Protein AF-A0A3D1TYS3-F1 (afdb_monomer_lite)

Structure (mmCIF, N/CA/C/O backbone):
data_AF-A0A3D1TYS3-F1
#
_entry.id   AF-A0A3D1TYS3-F1
#
loop_
_atom_site.group_PDB
_atom_site.id
_atom_site.type_symbol
_atom_site.label_atom_id
_atom_site.label_alt_id
_atom_site.label_comp_id
_atom_site.label_asym_id
_atom_site.label_entity_id
_atom_site.label_seq_id
_atom_site.pdbx_PDB_ins_code
_atom_site.Cartn_x
_atom_site.Cartn_y
_atom_site.Cartn_z
_atom_site.occupancy
_atom_site.B_iso_or_equiv
_atom_site.auth_seq_id
_atom_site.auth_comp_id
_atom_site.auth_asym_id
_atom_site.auth_atom_id
_atom_site.pdbx_PDB_model_num
ATOM 1 N N . MET A 1 1 ? -20.102 -3.346 6.736 1.00 46.75 1 MET A N 1
ATOM 2 C CA . MET A 1 1 ? -19.976 -2.259 5.745 1.00 46.75 1 MET A CA 1
ATOM 3 C C . MET A 1 1 ? -18.491 -2.027 5.578 1.00 46.75 1 MET A C 1
ATOM 5 O O . MET A 1 1 ? -17.836 -1.821 6.587 1.00 46.75 1 MET A O 1
ATOM 9 N N . THR A 1 2 ? -17.975 -2.177 4.364 1.00 54.22 2 THR A N 1
ATOM 10 C CA . THR A 1 2 ? -16.538 -2.113 4.069 1.00 54.22 2 THR A CA 1
ATOM 11 C C . THR A 1 2 ? -16.270 -0.787 3.378 1.00 54.22 2 THR A C 1
ATOM 13 O O . THR A 1 2 ? -16.914 -0.489 2.371 1.00 54.22 2 THR A O 1
ATOM 16 N N . ILE A 1 3 ? -15.388 0.032 3.946 1.00 63.88 3 ILE A N 1
ATOM 17 C CA . ILE A 1 3 ? -14.950 1.285 3.328 1.00 63.88 3 ILE A CA 1
ATOM 18 C C . ILE A 1 3 ? -13.610 0.993 2.662 1.00 63.88 3 ILE A C 1
ATOM 20 O O . ILE A 1 3 ? -12.682 0.542 3.333 1.00 63.88 3 ILE A O 1
ATOM 24 N N . ALA A 1 4 ? -13.543 1.231 1.352 1.00 62.03 4 ALA A N 1
ATOM 25 C CA . ALA A 1 4 ? -12.336 1.074 0.553 1.00 62.03 4 ALA A CA 1
ATOM 26 C C . ALA A 1 4 ? -11.838 2.448 0.091 1.00 62.03 4 ALA A C 1
ATOM 28 O O . ALA A 1 4 ? -12.611 3.239 -0.459 1.00 62.03 4 ALA A O 1
ATOM 29 N N . CYS A 1 5 ? -10.549 2.722 0.283 1.00 64.38 5 CYS A N 1
ATOM 30 C CA . CYS A 1 5 ? -9.916 3.966 -0.155 1.00 64.38 5 CYS A CA 1
ATOM 31 C C . CYS A 1 5 ? -8.794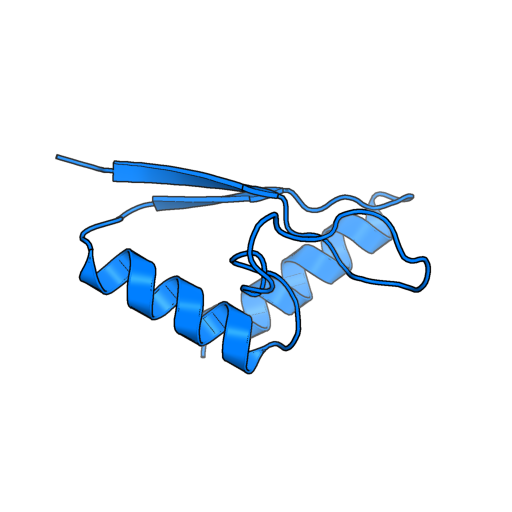 3.682 -1.161 1.00 64.38 5 CYS A C 1
ATOM 33 O O . CYS A 1 5 ? -7.963 2.801 -0.947 1.00 64.38 5 CYS A O 1
ATOM 35 N N . LYS A 1 6 ? -8.757 4.458 -2.254 1.00 58.69 6 LYS A N 1
ATOM 36 C CA . LYS A 1 6 ? -7.667 4.445 -3.240 1.00 58.69 6 LYS A CA 1
ATOM 37 C C . LYS A 1 6 ? -6.838 5.715 -3.090 1.00 58.69 6 LYS A C 1
ATOM 39 O O . LYS A 1 6 ? -7.357 6.811 -3.303 1.00 58.69 6 LYS A O 1
ATOM 44 N N . ALA A 1 7 ? -5.560 5.558 -2.759 1.00 65.06 7 ALA A N 1
ATOM 45 C CA . ALA A 1 7 ? -4.618 6.664 -2.640 1.00 65.06 7 ALA A CA 1
ATOM 46 C C . ALA A 1 7 ? -3.338 6.361 -3.442 1.00 65.06 7 ALA A C 1
ATOM 48 O O . ALA A 1 7 ? -2.722 5.314 -3.239 1.00 65.06 7 ALA A O 1
ATOM 49 N N . PRO A 1 8 ? -2.921 7.246 -4.366 1.00 56.56 8 PRO A N 1
ATOM 50 C CA . PRO A 1 8 ? -1.691 7.042 -5.120 1.00 56.56 8 PRO A CA 1
ATOM 51 C C . PRO A 1 8 ? -0.476 7.272 -4.216 1.00 56.56 8 PRO A C 1
ATOM 53 O O . PRO A 1 8 ? -0.395 8.295 -3.527 1.00 56.56 8 PRO A O 1
ATOM 56 N N . LEU A 1 9 ? 0.471 6.333 -4.239 1.00 53.84 9 LEU A N 1
ATOM 57 C CA . LEU A 1 9 ? 1.699 6.415 -3.459 1.00 53.84 9 LEU A CA 1
ATOM 58 C C . LEU A 1 9 ? 2.746 7.165 -4.290 1.00 53.84 9 LEU A C 1
ATOM 60 O O . LEU A 1 9 ? 3.266 6.657 -5.285 1.00 53.84 9 LEU A O 1
ATOM 64 N N . ASN A 1 10 ? 3.019 8.413 -3.912 1.00 54.88 10 ASN A N 1
ATOM 65 C CA . ASN A 1 10 ? 3.994 9.248 -4.608 1.00 54.88 10 ASN A CA 1
ATOM 66 C C . ASN A 1 10 ? 5.340 9.160 -3.888 1.00 54.88 10 ASN A C 1
ATOM 68 O O . ASN A 1 10 ? 5.499 9.713 -2.799 1.00 54.88 10 ASN A O 1
ATOM 72 N N . GLU A 1 11 ? 6.327 8.510 -4.504 1.00 44.94 11 GLU A N 1
ATOM 73 C CA . GLU A 1 11 ? 7.716 8.669 -4.076 1.00 44.94 11 GLU A CA 1
ATOM 74 C C . GLU A 1 11 ? 8.205 10.054 -4.509 1.00 44.94 11 GLU A C 1
ATOM 76 O O . GLU A 1 11 ? 8.413 10.326 -5.692 1.00 44.94 11 GLU A O 1
ATOM 81 N N . THR A 1 12 ? 8.367 10.959 -3.546 1.00 49.84 12 THR A N 1
ATOM 82 C CA . THR A 1 12 ? 8.950 12.281 -3.781 1.00 49.84 12 THR A CA 1
ATOM 83 C C . THR A 1 12 ? 10.443 12.135 -4.076 1.00 49.84 12 THR A C 1
ATOM 85 O O . THR A 1 12 ? 11.280 12.242 -3.184 1.00 49.84 12 THR A O 1
ATOM 88 N N . THR A 1 13 ? 10.802 11.937 -5.342 1.00 39.84 13 THR A N 1
ATOM 89 C CA . THR A 1 13 ? 12.126 12.314 -5.848 1.00 39.84 13 THR A CA 1
ATOM 90 C C . THR A 1 13 ? 12.004 13.663 -6.551 1.00 39.84 13 THR A C 1
ATOM 92 O O . THR A 1 13 ? 11.555 13.733 -7.688 1.00 39.84 13 THR A O 1
ATOM 95 N N . LEU A 1 14 ? 12.394 14.726 -5.839 1.00 51.50 14 LEU A N 1
ATOM 96 C CA . LEU A 1 14 ? 12.960 15.971 -6.377 1.00 51.50 14 LEU A CA 1
ATOM 97 C C . LEU A 1 14 ? 12.254 16.591 -7.603 1.00 51.50 14 LEU A C 1
ATOM 99 O O . LEU A 1 14 ? 12.765 16.485 -8.705 1.00 51.50 14 LEU A O 1
ATOM 103 N N . THR A 1 15 ? 11.157 17.321 -7.392 1.00 36.59 15 THR A N 1
ATOM 104 C CA . THR A 1 15 ? 10.869 18.643 -8.000 1.00 36.59 15 THR A CA 1
ATOM 105 C C . THR A 1 15 ? 9.548 19.149 -7.425 1.00 36.59 15 THR A C 1
ATOM 107 O O . THR A 1 15 ? 8.556 18.424 -7.438 1.00 36.59 15 THR A O 1
ATOM 110 N N . GLY A 1 16 ? 9.533 20.370 -6.885 1.00 46.19 16 GLY A N 1
ATOM 111 C CA . GLY A 1 16 ? 8.332 20.991 -6.325 1.00 46.19 16 GLY A CA 1
ATOM 112 C C . GLY A 1 16 ? 7.169 20.997 -7.318 1.00 46.19 16 GLY A C 1
ATOM 113 O O . GLY A 1 16 ? 7.339 21.399 -8.466 1.00 46.19 16 GLY A O 1
ATOM 114 N N . GLY A 1 17 ? 5.992 20.547 -6.878 1.00 43.09 17 GLY A N 1
ATOM 115 C CA . GLY A 1 17 ? 4.826 20.519 -7.758 1.00 43.09 17 GLY A CA 1
ATOM 116 C C . GLY A 1 17 ? 3.634 19.688 -7.299 1.00 43.09 17 GLY A C 1
ATOM 117 O O . GLY A 1 17 ? 3.076 18.962 -8.106 1.00 43.09 17 GLY A O 1
ATOM 118 N N . SER A 1 18 ? 3.222 19.790 -6.037 1.00 44.62 18 SER A N 1
ATOM 119 C CA . SER A 1 18 ? 1.797 19.839 -5.675 1.00 44.62 18 SER A CA 1
ATOM 120 C C . SER A 1 18 ? 1.731 20.243 -4.210 1.00 44.62 18 SER A C 1
ATOM 122 O O . SER A 1 18 ? 1.808 19.412 -3.309 1.00 44.62 18 SER A O 1
ATOM 124 N N . SER A 1 19 ? 1.705 21.553 -3.980 1.00 41.91 19 SER A N 1
ATOM 125 C CA . SER A 1 19 ? 1.354 22.096 -2.678 1.00 41.91 19 SER A CA 1
ATOM 126 C C . SER A 1 19 ? -0.027 21.565 -2.320 1.00 41.91 19 SER A C 1
ATOM 128 O O . SER A 1 19 ? -1.004 21.854 -3.014 1.00 41.91 19 SER A O 1
ATOM 130 N N . SER A 1 20 ? -0.108 20.786 -1.245 1.00 48.56 20 SER A N 1
ATOM 131 C CA . SER A 1 20 ? -1.348 20.655 -0.495 1.00 48.56 20 SER A CA 1
ATOM 132 C C . SER A 1 20 ? -1.901 22.057 -0.259 1.00 48.56 20 SER A C 1
ATOM 134 O O . SER A 1 20 ? -1.149 22.965 0.100 1.00 48.56 20 SER A O 1
ATOM 136 N N . ILE A 1 21 ? -3.198 22.236 -0.490 1.00 55.12 21 ILE A N 1
ATOM 137 C CA . ILE A 1 21 ? -3.871 23.542 -0.452 1.00 55.12 21 ILE A CA 1
ATOM 138 C C . ILE A 1 2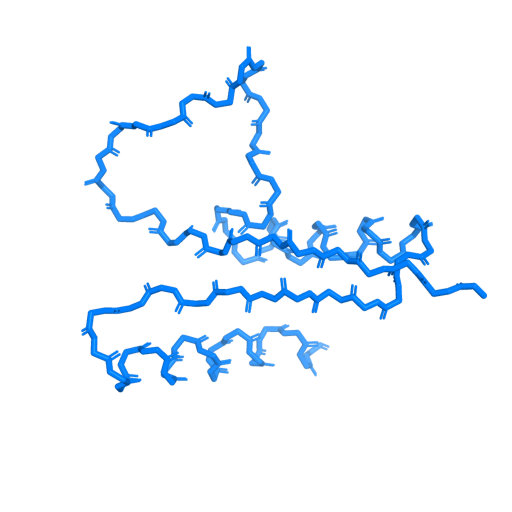1 ? -3.781 24.206 0.943 1.00 55.12 21 ILE A C 1
ATOM 140 O O . ILE A 1 21 ? -4.031 25.400 1.047 1.00 55.12 21 ILE A O 1
ATOM 144 N N . ASP A 1 22 ? -3.327 23.487 1.979 1.00 53.66 22 ASP A N 1
ATOM 145 C CA . ASP A 1 22 ? -3.256 23.978 3.364 1.00 53.66 22 ASP A CA 1
ATOM 146 C C . ASP A 1 22 ? -1.932 23.671 4.104 1.00 53.66 22 ASP A C 1
ATOM 148 O O . ASP A 1 22 ? -1.867 23.671 5.326 1.00 53.66 22 ASP A O 1
ATOM 152 N N . GLY A 1 23 ? -0.843 23.340 3.395 1.00 56.34 23 GLY A N 1
ATOM 153 C CA . GLY A 1 23 ? 0.434 22.991 4.050 1.00 56.34 23 GLY A CA 1
ATOM 154 C C . GLY A 1 23 ? 0.435 21.653 4.813 1.00 56.34 23 GLY A C 1
ATOM 155 O O . GLY A 1 23 ? 1.477 21.235 5.316 1.00 56.34 23 GLY A O 1
ATOM 156 N N . GLU A 1 24 ? -0.695 20.946 4.849 1.00 64.75 24 GLU A N 1
ATOM 157 C CA . GLU A 1 24 ? -0.805 19.612 5.432 1.00 64.75 24 GLU A CA 1
ATOM 158 C C . GLU A 1 24 ? -0.160 18.556 4.517 1.00 64.75 24 GLU A C 1
ATOM 160 O O . GLU A 1 24 ? -0.325 18.568 3.293 1.00 64.75 24 GLU A O 1
ATOM 165 N N . ARG A 1 25 ? 0.618 17.631 5.085 1.00 80.75 25 ARG A N 1
ATOM 166 C CA . ARG A 1 25 ? 1.257 16.542 4.330 1.00 80.75 25 ARG A CA 1
ATOM 167 C C . ARG A 1 25 ? 0.183 15.697 3.631 1.00 80.75 25 ARG A C 1
ATOM 169 O O . ARG A 1 25 ? -0.769 15.255 4.260 1.00 80.75 25 ARG A O 1
ATOM 176 N N . ARG A 1 26 ? 0.372 15.393 2.342 1.00 80.62 26 ARG A N 1
ATOM 177 C CA . ARG A 1 26 ? -0.504 14.456 1.617 1.00 80.62 26 ARG A CA 1
ATOM 178 C C . ARG A 1 26 ? -0.463 13.072 2.283 1.00 80.62 26 ARG A C 1
ATOM 180 O O . ARG A 1 26 ? 0.629 12.535 2.467 1.00 80.62 26 ARG A O 1
ATOM 187 N N . SER A 1 27 ? -1.617 12.475 2.585 1.00 82.25 27 SER A N 1
ATOM 188 C CA . SER A 1 27 ? -1.674 11.107 3.125 1.00 82.25 27 SER A CA 1
ATOM 189 C C . SER A 1 27 ? -0.914 10.118 2.230 1.00 82.25 27 SER A C 1
ATOM 191 O O . SER A 1 27 ? -0.915 10.243 1.002 1.00 82.25 27 SER A O 1
ATOM 193 N N . PHE A 1 28 ? -0.267 9.144 2.862 1.00 86.56 28 PHE A N 1
ATOM 194 C C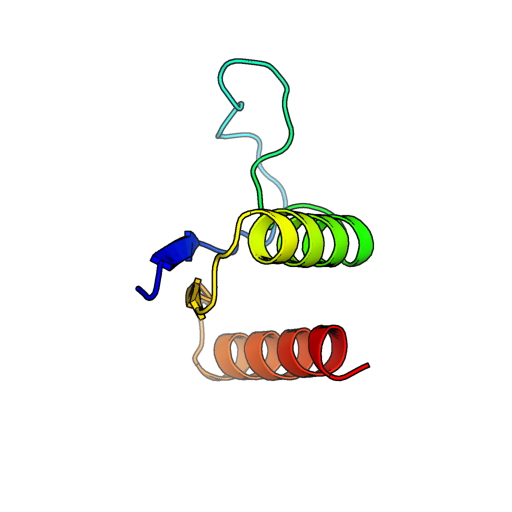A . PHE A 1 28 ? 0.577 8.106 2.273 1.00 86.56 28 PHE A CA 1
ATOM 195 C C . PHE A 1 28 ? 1.782 8.645 1.475 1.00 86.56 28 PHE A C 1
ATOM 197 O O . PHE A 1 28 ? 2.219 8.034 0.501 1.00 86.56 28 PHE A O 1
ATOM 204 N N . SER A 1 29 ? 2.336 9.793 1.885 1.00 83.31 29 SER A N 1
ATOM 205 C CA . SER A 1 29 ? 3.573 10.372 1.323 1.00 83.31 29 SER A CA 1
ATOM 206 C C . SER A 1 29 ? 4.651 10.603 2.395 1.00 83.31 29 SER A C 1
ATOM 208 O O . SER A 1 29 ? 4.393 10.414 3.570 1.00 83.31 29 SER A O 1
ATOM 210 N N . GLY A 1 30 ? 5.874 11.014 2.067 1.00 84.69 30 GLY A N 1
ATOM 211 C CA . GLY A 1 30 ? 6.891 11.292 3.102 1.00 84.69 30 GLY A CA 1
ATOM 212 C C . GLY A 1 30 ? 7.577 10.037 3.663 1.00 84.69 30 GLY A C 1
ATOM 213 O O . GLY A 1 30 ? 7.894 9.128 2.897 1.00 84.69 30 GLY A O 1
ATOM 214 N N . THR A 1 31 ? 7.903 10.015 4.963 1.00 88.56 31 THR A N 1
ATOM 215 C CA . THR A 1 31 ? 8.700 8.919 5.553 1.00 88.56 31 THR A CA 1
ATOM 216 C C . THR A 1 31 ? 7.874 7.657 5.785 1.00 88.56 31 THR A C 1
ATOM 218 O O . THR A 1 31 ? 6.644 7.693 5.836 1.00 88.56 31 THR A O 1
ATOM 221 N N . ARG A 1 32 ? 8.565 6.525 5.971 1.00 89.62 32 ARG A N 1
ATOM 222 C CA . ARG A 1 32 ? 7.944 5.237 6.305 1.00 89.62 32 ARG A CA 1
ATOM 223 C C . ARG A 1 32 ? 7.022 5.355 7.520 1.00 89.62 32 ARG A C 1
ATOM 225 O O . ARG A 1 32 ? 5.904 4.857 7.484 1.00 89.62 32 ARG A O 1
ATOM 232 N N . GLU A 1 33 ? 7.487 6.005 8.579 1.00 90.94 33 GLU A N 1
ATOM 233 C CA . GLU A 1 33 ? 6.768 6.139 9.849 1.00 90.94 33 GLU A CA 1
ATOM 234 C C . GLU A 1 33 ? 5.479 6.936 9.659 1.00 90.94 33 GLU A C 1
ATOM 236 O O . GLU A 1 33 ? 4.431 6.522 10.141 1.00 90.94 33 GLU A O 1
ATOM 241 N N . GLN A 1 34 ? 5.535 8.016 8.877 1.00 89.75 34 GLN A N 1
ATOM 242 C CA . GLN A 1 34 ? 4.355 8.823 8.571 1.00 89.75 34 GLN A CA 1
ATOM 243 C C . GLN A 1 34 ? 3.334 8.048 7.724 1.00 89.75 34 GLN A C 1
ATOM 245 O O . GLN A 1 34 ? 2.130 8.208 7.890 1.00 89.75 34 GLN A O 1
ATOM 250 N N . ILE A 1 35 ? 3.793 7.192 6.806 1.00 90.06 35 ILE A N 1
ATOM 251 C CA . ILE A 1 35 ? 2.898 6.333 6.016 1.00 90.06 35 ILE A CA 1
ATOM 252 C C . ILE A 1 35 ? 2.217 5.290 6.915 1.00 90.06 35 ILE A C 1
ATOM 254 O O . ILE A 1 35 ? 1.024 5.044 6.759 1.00 90.06 35 ILE A O 1
ATOM 258 N N . LEU A 1 36 ? 2.946 4.690 7.859 1.00 91.81 36 LEU A N 1
ATOM 259 C CA . LEU A 1 36 ? 2.379 3.734 8.817 1.00 91.81 36 LEU A CA 1
ATOM 260 C C . LEU A 1 36 ? 1.381 4.403 9.777 1.00 91.81 36 LEU A C 1
ATOM 262 O O . LEU A 1 36 ? 0.338 3.822 10.069 1.00 91.81 36 LEU A O 1
ATOM 266 N N . GLU A 1 37 ? 1.663 5.631 10.215 1.00 91.62 37 GLU A N 1
ATOM 267 C CA . GLU A 1 37 ? 0.742 6.441 11.022 1.00 91.62 37 GLU A CA 1
ATOM 268 C C . GLU A 1 37 ? -0.563 6.744 10.271 1.00 91.62 37 GLU A C 1
ATOM 270 O O . GLU A 1 37 ? -1.649 6.625 10.843 1.00 91.62 37 GLU A O 1
ATOM 275 N N . ASP A 1 38 ? -0.487 7.054 8.973 1.00 90.62 38 ASP A N 1
ATOM 276 C CA . ASP A 1 38 ? -1.689 7.238 8.157 1.00 90.62 38 ASP A CA 1
ATOM 277 C C . ASP A 1 38 ? -2.505 5.947 8.050 1.00 90.62 38 ASP A C 1
ATOM 279 O O . ASP A 1 38 ? -3.727 5.990 8.167 1.00 90.62 38 ASP A O 1
ATOM 283 N N . ILE A 1 39 ? -1.856 4.794 7.846 1.00 91.31 39 ILE A N 1
ATOM 284 C CA . ILE A 1 39 ? -2.549 3.496 7.774 1.00 91.31 39 ILE A CA 1
ATOM 285 C C . ILE A 1 39 ? -3.319 3.239 9.075 1.00 91.31 39 ILE A C 1
ATOM 287 O O . ILE A 1 39 ? -4.516 2.955 9.020 1.00 91.31 39 ILE A O 1
ATOM 291 N N . ALA A 1 40 ? -2.670 3.416 10.230 1.00 91.69 40 ALA A N 1
ATOM 292 C CA . ALA A 1 40 ? -3.302 3.256 11.541 1.00 91.69 40 ALA A CA 1
ATOM 293 C C . ALA A 1 40 ? -4.453 4.256 11.758 1.00 91.6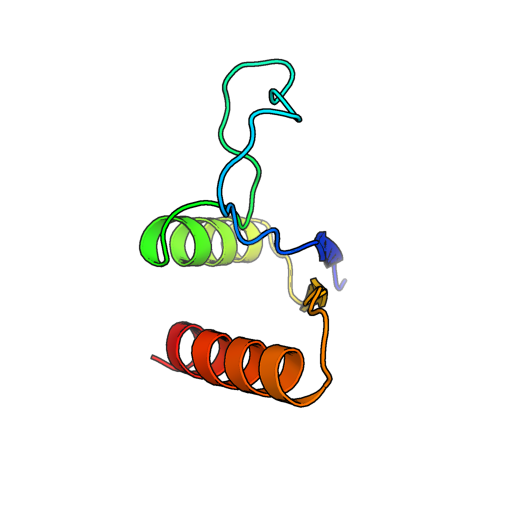9 40 ALA A C 1
ATOM 295 O O . ALA A 1 40 ? -5.504 3.916 12.305 1.00 91.69 40 ALA A O 1
ATOM 296 N N . SER A 1 41 ? -4.288 5.490 11.279 1.00 92.00 41 SER A N 1
ATOM 297 C CA . SER A 1 41 ? -5.336 6.510 11.337 1.00 92.00 41 SER A CA 1
ATOM 298 C C . SER A 1 41 ? -6.565 6.089 10.530 1.00 92.00 41 SER A C 1
ATOM 300 O O . SER A 1 41 ? -7.682 6.156 11.036 1.00 92.00 41 SER A O 1
ATOM 302 N N . TYR A 1 42 ? -6.381 5.594 9.304 1.00 90.00 42 TYR A N 1
ATOM 303 C CA . TYR A 1 42 ? -7.485 5.128 8.459 1.00 90.00 42 TYR A CA 1
ATOM 304 C C . TYR A 1 42 ? -8.156 3.868 9.026 1.00 90.00 42 TYR A C 1
ATOM 306 O O . TYR A 1 42 ? -9.384 3.773 9.000 1.00 90.00 42 TYR A O 1
ATOM 314 N N . GLU A 1 43 ? -7.389 2.943 9.607 1.00 90.50 43 GLU A N 1
ATOM 315 C CA . GLU A 1 43 ? -7.935 1.789 10.331 1.00 90.50 43 GLU A CA 1
ATOM 316 C C . GLU A 1 43 ? -8.843 2.235 11.490 1.00 90.50 43 GLU A C 1
ATOM 318 O O . GLU A 1 43 ? -9.968 1.751 11.618 1.00 90.50 43 GLU A O 1
ATOM 323 N N . SER A 1 44 ? -8.413 3.226 12.284 1.00 91.31 44 SER A N 1
ATOM 324 C CA . SER A 1 44 ? -9.211 3.765 13.398 1.00 91.31 44 SER A CA 1
ATOM 325 C C . SER A 1 44 ? -10.533 4.409 12.955 1.00 91.31 44 SER A C 1
ATOM 327 O O . SER A 1 44 ? -11.493 4.462 13.725 1.00 91.31 44 SER A O 1
ATOM 329 N N . LEU A 1 45 ? -10.610 4.847 11.693 1.00 92.31 45 LEU A N 1
ATOM 330 C CA . LEU A 1 45 ? -11.819 5.376 11.058 1.00 92.31 45 LEU A CA 1
ATOM 331 C C . LEU A 1 45 ? -12.732 4.272 10.488 1.00 92.31 45 LEU A C 1
ATOM 333 O O . LEU A 1 45 ? -13.789 4.576 9.934 1.00 92.31 45 LEU A O 1
ATOM 337 N N . GLY A 1 46 ? -12.355 2.997 10.626 1.00 89.62 46 GLY A N 1
ATOM 338 C CA . GLY A 1 46 ? -13.121 1.841 10.155 1.00 89.62 46 GLY A CA 1
ATOM 339 C C . GLY A 1 46 ? -12.869 1.467 8.692 1.00 89.62 46 GLY A C 1
ATOM 340 O O . GLY A 1 46 ? -13.645 0.701 8.109 1.00 89.62 46 GLY A O 1
ATOM 341 N N . VAL A 1 47 ? -11.805 1.996 8.080 1.00 90.31 47 VAL A N 1
ATOM 342 C CA . VAL A 1 47 ? -11.378 1.589 6.738 1.00 90.31 47 VAL A CA 1
ATOM 343 C C . VAL A 1 47 ? -10.777 0.192 6.820 1.00 90.31 47 VAL A C 1
ATOM 345 O O . VAL A 1 47 ? -9.869 -0.063 7.602 1.00 90.31 47 VAL A O 1
ATOM 348 N N . SER A 1 48 ? -11.322 -0.721 6.021 1.00 87.56 48 SER A N 1
ATOM 349 C CA . SER A 1 48 ? -10.958 -2.146 6.040 1.00 87.56 48 SER A CA 1
ATOM 350 C C . SER A 1 48 ? -10.015 -2.514 4.901 1.00 87.56 48 SER A C 1
ATOM 352 O O . SER A 1 48 ? -9.248 -3.463 5.025 1.00 87.56 48 SER A O 1
ATOM 354 N N . ASP A 1 49 ? -10.063 -1.754 3.806 1.00 87.75 49 ASP A N 1
ATOM 355 C CA . ASP A 1 49 ? -9.298 -2.021 2.597 1.00 87.75 49 ASP A CA 1
ATOM 356 C C . ASP A 1 49 ? -8.632 -0.734 2.094 1.00 87.75 49 ASP A C 1
ATOM 358 O O . ASP A 1 49 ? -9.287 0.285 1.842 1.00 87.75 49 ASP A O 1
ATOM 362 N N . LEU A 1 50 ? -7.313 -0.795 1.906 1.00 88.19 50 LEU A N 1
ATOM 363 C CA . LEU A 1 50 ? -6.510 0.269 1.308 1.00 88.19 50 LEU A CA 1
ATOM 364 C C . LEU A 1 50 ? -5.919 -0.219 -0.016 1.00 88.19 50 LEU A C 1
ATOM 366 O O . LEU A 1 50 ? -5.298 -1.280 -0.082 1.00 88.19 50 LEU A O 1
ATOM 370 N N . ILE A 1 51 ? -6.101 0.571 -1.073 1.00 87.88 51 ILE A N 1
ATOM 371 C CA . ILE A 1 51 ? -5.552 0.301 -2.403 1.00 87.88 51 ILE A CA 1
ATOM 372 C C . ILE A 1 51 ? -4.436 1.306 -2.676 1.00 87.88 51 ILE A C 1
ATOM 374 O O . ILE A 1 51 ? -4.685 2.514 -2.752 1.00 87.88 51 ILE A O 1
ATOM 378 N N . PHE A 1 52 ? -3.224 0.788 -2.873 1.00 85.69 52 PHE A N 1
ATOM 379 C CA . PHE A 1 52 ? -2.032 1.569 -3.198 1.00 85.69 52 PHE A CA 1
ATOM 380 C C . PHE A 1 52 ? -1.639 1.384 -4.663 1.00 85.69 52 PHE A C 1
ATOM 382 O O . PHE A 1 52 ? -1.450 0.257 -5.123 1.00 85.69 52 PHE A O 1
ATOM 389 N N . ASP A 1 53 ? -1.468 2.497 -5.378 1.00 84.81 53 ASP A N 1
ATOM 390 C CA . ASP A 1 53 ? -0.872 2.496 -6.716 1.00 84.81 53 ASP A CA 1
ATOM 391 C C . ASP A 1 53 ? 0.635 2.773 -6.617 1.00 84.81 53 ASP A C 1
ATOM 393 O O . ASP A 1 53 ? 1.047 3.760 -6.004 1.00 84.81 53 ASP A O 1
ATOM 397 N N . PHE A 1 54 ? 1.451 1.941 -7.271 1.00 85.31 54 PHE A N 1
ATOM 398 C CA . PHE A 1 54 ? 2.902 2.119 -7.365 1.00 85.31 54 PHE A CA 1
ATOM 399 C C . PHE A 1 54 ? 3.288 2.557 -8.78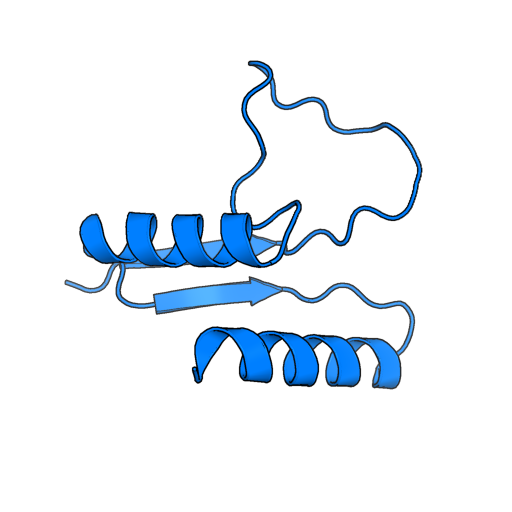1 1.00 85.31 54 PHE A C 1
ATOM 401 O O . PHE A 1 54 ? 3.234 1.772 -9.726 1.00 85.31 54 PHE A O 1
ATOM 408 N N . HIS A 1 55 ? 3.702 3.815 -8.937 1.00 82.94 55 HIS A N 1
ATOM 409 C CA . HIS A 1 55 ? 4.092 4.372 -10.236 1.00 82.94 55 HIS 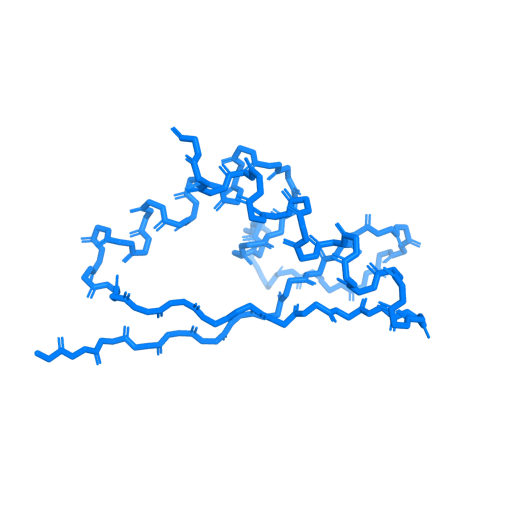A CA 1
ATOM 410 C C . HIS A 1 55 ? 5.594 4.248 -10.476 1.00 82.94 55 HIS A C 1
ATOM 412 O O . HIS A 1 55 ? 6.358 5.014 -9.897 1.00 82.94 55 HIS A O 1
ATOM 418 N N . ALA A 1 56 ? 6.026 3.341 -11.353 1.00 87.94 56 ALA A N 1
ATOM 419 C CA . ALA A 1 56 ? 7.433 3.148 -11.712 1.00 87.94 56 ALA A CA 1
ATOM 420 C C . ALA A 1 56 ? 7.666 3.215 -13.230 1.00 87.94 56 ALA A C 1
ATOM 422 O O . ALA A 1 56 ? 6.739 3.013 -14.013 1.00 87.94 56 ALA A O 1
ATOM 423 N N . VAL A 1 57 ? 8.908 3.500 -13.641 1.00 90.19 57 VAL A N 1
ATOM 424 C CA . VAL A 1 57 ? 9.289 3.560 -15.066 1.00 90.19 57 VAL A CA 1
ATOM 425 C C . VAL A 1 57 ? 9.425 2.154 -15.652 1.00 90.19 57 VAL A C 1
ATOM 427 O O . VAL A 1 57 ? 9.093 1.936 -16.815 1.00 90.19 57 VAL A O 1
ATOM 430 N N . THR A 1 58 ? 9.881 1.189 -14.849 1.00 95.12 58 THR A N 1
ATOM 431 C CA . THR A 1 58 ? 9.995 -0.220 -15.242 1.00 95.12 58 THR A CA 1
ATOM 432 C C . THR A 1 58 ? 9.191 -1.127 -14.313 1.00 95.12 58 THR A C 1
ATOM 434 O O . THR A 1 58 ? 8.900 -0.778 -13.167 1.00 95.12 58 THR A O 1
ATOM 437 N N . LEU A 1 59 ? 8.848 -2.322 -14.807 1.00 93.25 59 LEU A N 1
ATOM 438 C CA . LEU A 1 59 ? 8.165 -3.344 -14.011 1.00 93.25 59 LEU A CA 1
ATOM 439 C C . LEU A 1 59 ? 8.987 -3.749 -12.780 1.00 93.25 59 LEU A C 1
ATOM 441 O O . LEU A 1 59 ? 8.437 -3.840 -11.690 1.00 93.25 59 LEU A O 1
ATOM 445 N N . GLU A 1 60 ? 10.294 -3.950 -12.951 1.00 94.94 60 GLU A N 1
ATOM 446 C CA . GLU A 1 60 ? 11.215 -4.329 -11.873 1.00 94.94 60 GLU A CA 1
ATOM 447 C C . GLU A 1 60 ? 11.194 -3.312 -10.725 1.00 94.94 60 GLU A C 1
ATOM 449 O O . GLU A 1 60 ? 10.956 -3.683 -9.581 1.00 94.94 60 GLU A O 1
ATOM 454 N N . GLN A 1 61 ? 11.289 -2.017 -11.039 1.00 90.94 61 GLN A N 1
ATOM 455 C CA . GLN A 1 61 ? 11.174 -0.946 -10.043 1.00 90.94 61 GLN A CA 1
ATOM 456 C C . GLN A 1 61 ? 9.810 -0.940 -9.339 1.00 90.94 61 GLN A C 1
ATOM 458 O O . GLN A 1 61 ? 9.720 -0.645 -8.148 1.00 90.94 61 GLN A O 1
ATOM 463 N N . GLY A 1 62 ? 8.732 -1.243 -10.070 1.00 93.12 62 GLY A N 1
ATOM 464 C CA . GLY A 1 62 ? 7.397 -1.383 -9.489 1.00 93.12 62 GLY A CA 1
ATOM 465 C C . GLY A 1 62 ? 7.334 -2.530 -8.481 1.00 93.12 62 GLY A C 1
ATOM 466 O O . GLY A 1 62 ? 6.859 -2.339 -7.362 1.00 93.12 62 GLY A O 1
ATOM 467 N N . LEU A 1 63 ? 7.871 -3.695 -8.851 1.00 95.19 63 LEU A N 1
ATOM 468 C CA . LEU A 1 63 ? 7.921 -4.881 -7.997 1.00 95.19 63 LEU A CA 1
ATOM 469 C C . LEU A 1 63 ? 8.786 -4.658 -6.750 1.00 95.19 63 LEU A C 1
ATOM 471 O O . LEU A 1 63 ? 8.333 -4.963 -5.649 1.00 95.19 63 LEU A O 1
ATOM 475 N N . GLU A 1 64 ? 9.971 -4.058 -6.889 1.00 93.94 64 GLU A N 1
ATOM 476 C CA . GLU A 1 64 ? 10.845 -3.728 -5.754 1.00 93.94 64 GLU A CA 1
ATOM 477 C C . GLU A 1 64 ? 10.155 -2.801 -4.743 1.00 93.94 64 GLU A C 1
ATOM 479 O O . GLU A 1 64 ? 10.284 -2.974 -3.528 1.00 93.94 64 GLU A O 1
ATOM 484 N N . ARG A 1 65 ? 9.392 -1.812 -5.225 1.00 91.75 65 ARG A N 1
ATOM 485 C CA . ARG A 1 65 ? 8.624 -0.906 -4.358 1.00 91.75 65 ARG A CA 1
ATOM 486 C C . ARG A 1 65 ? 7.485 -1.622 -3.646 1.00 91.75 65 ARG A C 1
ATOM 488 O O . ARG A 1 65 ? 7.294 -1.392 -2.452 1.00 91.75 65 ARG A O 1
ATOM 495 N N . MET A 1 66 ? 6.766 -2.501 -4.344 1.00 92.62 66 MET A N 1
ATOM 496 C CA . MET A 1 66 ? 5.726 -3.335 -3.735 1.00 92.62 66 MET A CA 1
ATOM 497 C C . MET A 1 66 ? 6.305 -4.243 -2.647 1.00 92.62 66 MET A C 1
ATOM 499 O O . MET A 1 66 ? 5.734 -4.334 -1.562 1.00 92.62 66 MET A O 1
ATOM 503 N N . GLU A 1 67 ? 7.446 -4.884 -2.904 1.00 94.12 67 GLU A N 1
ATOM 504 C CA . GLU A 1 67 ? 8.116 -5.756 -1.936 1.00 94.12 67 GLU A CA 1
ATOM 505 C C . GLU A 1 67 ? 8.598 -4.973 -0.710 1.00 94.12 67 GLU A C 1
ATOM 507 O O . GLU A 1 67 ? 8.335 -5.370 0.428 1.00 94.12 67 GLU A O 1
ATOM 512 N N . ARG A 1 68 ? 9.219 -3.807 -0.923 1.00 91.06 68 ARG A N 1
ATOM 513 C CA . ARG A 1 68 ? 9.643 -2.916 0.162 1.00 91.06 68 ARG A CA 1
ATOM 514 C C . ARG A 1 68 ? 8.463 -2.462 1.018 1.00 91.06 68 ARG A C 1
ATOM 516 O O . ARG A 1 68 ? 8.544 -2.539 2.242 1.00 91.06 68 ARG A O 1
ATOM 523 N N . PHE A 1 69 ? 7.374 -2.021 0.387 1.00 92.00 69 PHE A N 1
ATOM 524 C CA . PHE A 1 69 ? 6.163 -1.603 1.089 1.00 92.00 69 PHE A CA 1
ATOM 525 C C . PHE A 1 69 ? 5.538 -2.763 1.872 1.00 92.00 69 PHE A C 1
ATOM 527 O O . PHE A 1 69 ? 5.197 -2.600 3.042 1.00 92.00 69 PHE A O 1
ATOM 534 N N . ALA A 1 70 ? 5.466 -3.957 1.276 1.00 91.44 70 ALA A N 1
ATOM 535 C CA . ALA A 1 70 ? 5.005 -5.161 1.963 1.00 91.44 70 ALA A CA 1
ATOM 536 C C . ALA A 1 70 ? 5.863 -5.483 3.199 1.00 91.44 70 ALA A C 1
ATOM 538 O O . ALA A 1 70 ? 5.330 -5.925 4.215 1.00 91.44 70 ALA A O 1
ATOM 539 N N . GLY A 1 71 ? 7.174 -5.229 3.138 1.00 92.06 71 GLY A N 1
ATOM 540 C CA . GLY A 1 71 ? 8.077 -5.340 4.283 1.00 92.06 71 GLY A CA 1
ATOM 541 C C . GLY A 1 71 ? 7.811 -4.319 5.395 1.00 92.06 71 GLY A C 1
ATOM 542 O O . GLY A 1 71 ? 8.135 -4.587 6.547 1.00 92.06 71 GLY A O 1
ATOM 543 N N . TRP A 1 72 ? 7.208 -3.166 5.091 1.00 90.31 72 TRP A N 1
ATOM 544 C CA . TRP A 1 72 ? 6.856 -2.167 6.104 1.00 90.31 72 TRP A CA 1
ATOM 545 C C . TRP A 1 72 ? 5.588 -2.521 6.869 1.00 90.31 72 TRP A C 1
ATOM 547 O O . TRP A 1 72 ? 5.576 -2.336 8.080 1.00 90.31 72 TRP A O 1
ATOM 557 N N . VAL A 1 73 ? 4.556 -3.006 6.171 1.00 87.19 73 VAL A N 1
ATOM 558 C CA . VAL A 1 73 ? 3.213 -3.252 6.736 1.00 87.19 73 VAL A CA 1
ATOM 559 C C . VAL A 1 73 ? 3.042 -4.633 7.374 1.00 87.19 73 VAL A C 1
ATOM 561 O O . VAL A 1 73 ? 2.037 -4.884 8.026 1.00 87.19 73 VAL A O 1
ATOM 564 N N . ARG A 1 74 ? 3.985 -5.559 7.156 1.00 82.56 74 ARG A N 1
ATOM 565 C CA . ARG A 1 74 ? 3.962 -6.911 7.748 1.00 82.56 74 ARG A CA 1
ATOM 566 C C . ARG A 1 74 ? 4.628 -7.012 9.127 1.00 82.56 74 ARG A C 1
ATOM 568 O O . ARG A 1 74 ? 4.625 -8.106 9.689 1.00 82.56 74 ARG A O 1
ATOM 575 N N . LEU A 1 75 ? 5.242 -5.935 9.616 1.00 57.66 75 LEU A N 1
ATOM 576 C CA . LEU A 1 75 ? 5.922 -5.861 10.916 1.00 57.66 75 LEU A CA 1
ATOM 577 C C . LEU A 1 75 ? 4.988 -5.279 11.973 1.00 57.66 75 LEU A C 1
ATOM 579 O O . LEU A 1 75 ? 5.029 -5.801 13.107 1.00 57.66 75 LEU A O 1
#

Foldseek 3Di:
DADEDEDEQDADDDDDDDPDPPNDDDANYDDLVSNVVSVVVVVVVVHDYYHYDQDDPDPVNSVVVVVVNCVSVVD

Sequence (75 aa):
MTIACKAPLNETTLTGGSSSIDGERRSFSGTREQILEDIASYESLGVSDLIFDFHAVTLEQGLERMERFAGWVRL

Radius of gyration: 13.32 Å; chains: 1; bounding box: 33×31×29 Å

Secondary structure (DSSP, 8-state):
--EEEEEEE----S------TTSPPPTT-SSHHHHHHHHHHHHHTTEEEEEEEE--SSHHHHHHHHHHHHHHHT-

pLDDT: mean 77.13, std 18.21, range [36.59, 95.19]